Protein AF-A0A2V7Z7J4-F1 (afdb_monomer_lite)

Radius of gyration: 33.13 Å; chains: 1; bounding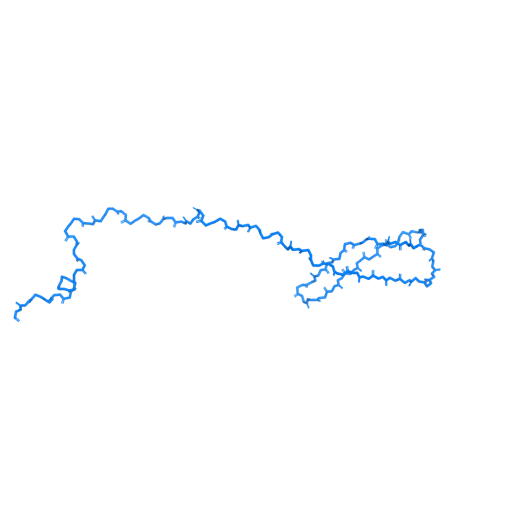 box: 72×21×77 Å

Secondary structure (DSSP, 8-state):
--------EEPTTS-EE------TTS-SS----------PPP------SS-PPPP---SPPTT----HHHHHT----

pLDDT: mean 73.92, std 9.86, range [50.44, 90.5]

Structure (mmCIF, N/CA/C/O backbone):
data_AF-A0A2V7Z7J4-F1
#
_entry.id   AF-A0A2V7Z7J4-F1
#
loop_
_atom_site.group_PDB
_atom_site.id
_atom_site.type_symbol
_atom_site.label_atom_id
_atom_site.label_alt_id
_atom_site.label_comp_id
_atom_site.label_asym_id
_atom_site.label_entity_id
_atom_site.label_seq_id
_atom_site.pdbx_PDB_ins_code
_atom_site.Cartn_x
_atom_site.Cartn_y
_atom_site.Cartn_z
_atom_site.occupancy
_atom_site.B_iso_or_equiv
_atom_site.auth_seq_id
_atom_site.auth_comp_id
_atom_site.auth_asym_id
_atom_site.auth_atom_id
_atom_site.pdbx_PDB_model_num
ATOM 1 N N . MET A 1 1 ? -28.391 -10.162 20.452 1.00 50.44 1 MET A N 1
ATOM 2 C CA . MET A 1 1 ? -26.955 -9.939 20.172 1.00 50.44 1 MET A CA 1
ATOM 3 C C . MET A 1 1 ? -26.819 -8.535 19.611 1.00 50.44 1 MET A C 1
ATOM 5 O O . MET A 1 1 ? -27.655 -8.166 18.799 1.00 50.44 1 MET A O 1
ATOM 9 N N . ARG A 1 2 ? -25.868 -7.732 20.093 1.00 56.97 2 ARG A N 1
ATOM 10 C CA . ARG A 1 2 ? -25.577 -6.401 19.540 1.00 56.97 2 ARG A CA 1
ATOM 11 C C . ARG A 1 2 ? -24.155 -6.437 18.995 1.00 56.97 2 ARG A C 1
ATOM 13 O O . ARG A 1 2 ? -23.252 -6.832 19.728 1.00 56.97 2 ARG A O 1
ATOM 20 N N . THR A 1 3 ? -23.996 -6.067 17.733 1.00 56.88 3 THR A N 1
ATOM 21 C CA . THR A 1 3 ? -22.697 -5.953 17.067 1.00 56.88 3 THR A CA 1
ATOM 22 C C . THR A 1 3 ? -22.272 -4.494 17.138 1.00 56.88 3 THR A C 1
ATOM 24 O O . THR A 1 3 ? -23.078 -3.611 16.855 1.00 56.88 3 THR A O 1
ATOM 27 N N . ILE A 1 4 ? -21.044 -4.240 17.583 1.00 65.75 4 ILE A N 1
ATOM 28 C CA . ILE A 1 4 ? -20.444 -2.905 17.561 1.00 65.75 4 ILE A CA 1
ATOM 29 C C . ILE A 1 4 ? -19.484 -2.903 16.380 1.00 65.75 4 ILE A C 1
ATOM 31 O O . ILE A 1 4 ? -18.492 -3.628 16.402 1.00 65.75 4 ILE A O 1
ATOM 35 N N . GLU A 1 5 ? -19.814 -2.136 15.348 1.00 58.94 5 GLU A N 1
ATOM 36 C CA . GLU A 1 5 ? -18.940 -1.912 14.199 1.00 58.94 5 GLU A CA 1
ATOM 37 C C . GLU A 1 5 ? -17.991 -0.753 14.520 1.00 58.94 5 GLU A C 1
ATOM 39 O O . GLU A 1 5 ? -18.389 0.265 15.091 1.00 58.94 5 GLU A O 1
ATOM 44 N N . THR A 1 6 ? -16.703 -0.933 14.251 1.00 65.25 6 THR A N 1
ATOM 45 C CA . THR A 1 6 ? -15.666 0.075 14.492 1.00 65.25 6 THR A CA 1
ATOM 46 C C . THR A 1 6 ? -14.534 -0.144 13.505 1.00 65.25 6 THR A C 1
ATOM 48 O O . THR A 1 6 ? -14.144 -1.286 13.263 1.00 65.25 6 THR A O 1
ATOM 51 N N . ASP A 1 7 ? -14.012 0.955 12.965 1.00 62.31 7 ASP A N 1
ATOM 52 C CA . ASP A 1 7 ? -12.856 0.942 12.079 1.00 62.31 7 ASP A CA 1
ATOM 53 C C . ASP A 1 7 ? -11.591 0.560 12.849 1.00 62.31 7 ASP A C 1
ATOM 55 O O . ASP A 1 7 ? -11.322 1.046 13.952 1.00 62.31 7 ASP A O 1
ATOM 59 N N . VAL A 1 8 ? -10.809 -0.335 12.255 1.00 63.41 8 VAL A N 1
ATOM 60 C CA . VAL A 1 8 ? -9.601 -0.892 12.855 1.00 63.41 8 VAL A CA 1
ATOM 61 C C . VAL A 1 8 ? -8.407 -0.530 11.985 1.00 63.41 8 VAL A C 1
ATOM 63 O O . VAL A 1 8 ? -8.418 -0.772 10.780 1.00 63.41 8 VAL A O 1
ATOM 66 N N . PHE A 1 9 ? -7.357 0.019 12.597 1.00 64.69 9 PHE A N 1
ATOM 67 C CA . PHE A 1 9 ? -6.111 0.332 11.900 1.00 64.69 9 PHE A CA 1
ATOM 68 C C . PHE A 1 9 ? -5.061 -0.740 12.198 1.00 64.69 9 PHE A C 1
ATOM 70 O O . PHE A 1 9 ? -4.787 -1.053 13.361 1.00 64.69 9 PHE A O 1
ATOM 77 N N . VAL A 1 10 ? -4.453 -1.280 11.140 1.00 71.75 10 VAL A N 1
ATOM 78 C CA . VAL A 1 10 ? -3.286 -2.166 11.227 1.00 71.75 10 VAL A CA 1
ATOM 79 C C . VAL A 1 10 ? -2.036 -1.303 11.081 1.00 71.75 10 VAL A C 1
ATOM 81 O O . VAL A 1 10 ? -1.864 -0.624 10.068 1.00 71.75 10 VAL A O 1
ATOM 84 N N . THR A 1 11 ? -1.183 -1.277 12.103 1.00 73.19 11 THR A N 1
ATOM 85 C CA . THR A 1 11 ? 0.089 -0.547 12.046 1.00 73.19 11 THR A CA 1
ATOM 86 C C . THR A 1 11 ? 1.108 -1.302 11.191 1.00 73.19 11 THR A C 1
ATOM 88 O O . THR A 1 11 ? 1.013 -2.516 11.014 1.00 73.19 11 THR A O 1
ATOM 91 N N . GLN A 1 12 ? 2.118 -0.592 10.675 1.00 72.50 12 GLN A N 1
ATOM 92 C CA . GLN A 1 12 ? 3.199 -1.196 9.876 1.00 72.50 12 GLN A CA 1
ATOM 93 C C . GLN A 1 12 ? 3.998 -2.262 10.646 1.00 72.50 12 GLN A C 1
ATOM 95 O O . GLN A 1 12 ? 4.588 -3.146 10.034 1.00 72.50 12 GLN A O 1
ATOM 100 N N . ASP A 1 13 ? 3.940 -2.220 11.977 1.00 77.69 13 ASP A N 1
ATOM 101 C CA . ASP A 1 13 ? 4.581 -3.174 12.885 1.00 77.69 13 ASP A CA 1
ATOM 102 C C . ASP A 1 13 ? 3.736 -4.444 13.125 1.00 77.69 13 ASP A C 1
ATOM 104 O O . ASP A 1 13 ? 4.105 -5.292 13.937 1.00 77.69 13 ASP A O 1
ATOM 108 N N . GLY A 1 14 ? 2.578 -4.570 12.464 1.00 70.62 14 GLY A N 1
ATOM 109 C CA . GLY A 1 14 ? 1.678 -5.721 12.582 1.00 70.62 14 GLY A CA 1
ATOM 110 C C . GLY A 1 14 ? 0.743 -5.685 13.795 1.00 70.62 14 GLY A C 1
ATOM 111 O O . GLY A 1 14 ? 0.098 -6.689 14.096 1.00 70.62 14 GLY A O 1
ATOM 112 N N . TRP A 1 15 ? 0.639 -4.549 14.493 1.00 71.81 15 TRP A N 1
ATOM 113 C CA . TRP A 1 15 ? -0.276 -4.396 15.625 1.00 71.81 15 TRP A CA 1
ATOM 114 C C . TRP A 1 15 ? -1.630 -3.853 15.176 1.00 71.81 15 TRP A C 1
ATOM 116 O O . TRP A 1 15 ? -1.726 -2.951 14.345 1.00 71.81 15 TRP A O 1
ATOM 126 N N . ILE A 1 16 ? -2.693 -4.377 15.779 1.00 73.50 16 ILE A N 1
ATOM 127 C CA . ILE A 1 16 ? -4.057 -3.897 15.578 1.00 73.50 16 ILE A CA 1
ATOM 128 C C . ILE A 1 16 ? -4.394 -2.891 16.680 1.00 73.50 16 ILE A C 1
ATOM 130 O O . ILE A 1 16 ? -4.356 -3.230 17.865 1.00 73.50 16 ILE A O 1
ATOM 134 N N . ARG A 1 17 ? -4.762 -1.664 16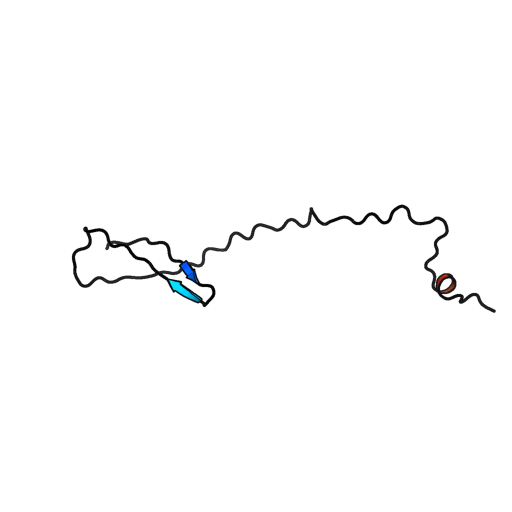.297 1.00 71.69 17 ARG A N 1
ATOM 135 C CA . ARG A 1 17 ? -5.276 -0.651 17.225 1.00 71.69 17 ARG A CA 1
ATOM 136 C C . ARG A 1 17 ? -6.780 -0.471 17.017 1.00 71.69 17 ARG A C 1
ATOM 138 O O . ARG A 1 17 ? -7.222 -0.166 15.912 1.00 71.69 17 ARG A O 1
ATOM 145 N N . ILE A 1 18 ? -7.548 -0.658 18.091 1.00 70.19 18 ILE A N 1
ATOM 146 C CA . ILE A 1 18 ? -9.011 -0.520 18.107 1.00 70.19 18 ILE A CA 1
ATOM 147 C C . ILE A 1 18 ? -9.368 0.594 19.091 1.00 70.19 18 ILE A C 1
ATOM 149 O O . ILE A 1 18 ? -9.303 0.394 20.304 1.00 70.19 18 ILE A O 1
ATOM 153 N N . ASP A 1 19 ? -9.758 1.758 18.578 1.00 66.94 19 ASP A N 1
ATOM 154 C CA . ASP A 1 19 ? -10.252 2.865 19.399 1.00 66.94 19 ASP A CA 1
ATOM 155 C C . ASP A 1 19 ? -11.789 2.792 19.465 1.00 66.94 19 ASP A C 1
ATOM 157 O O . ASP A 1 19 ? -12.509 3.354 18.643 1.00 66.94 19 ASP A O 1
ATOM 161 N N . LEU A 1 20 ? -12.309 2.042 20.444 1.00 68.56 20 LEU A N 1
ATOM 162 C CA . LEU A 1 20 ? -13.745 1.789 20.587 1.00 68.56 20 LEU A CA 1
ATOM 163 C C . LEU A 1 20 ? -14.407 2.858 21.474 1.00 68.56 20 LEU A C 1
ATOM 165 O O . LEU A 1 20 ? -14.220 2.878 22.694 1.00 68.56 20 LEU A O 1
ATOM 169 N N . LYS A 1 21 ? -15.234 3.729 20.890 1.00 66.19 21 LYS A N 1
ATOM 170 C CA . LYS A 1 21 ? -16.051 4.678 21.661 1.00 66.19 21 LYS A CA 1
ATOM 171 C C . LYS A 1 21 ? -17.424 4.075 21.951 1.00 66.19 21 LYS A C 1
ATOM 173 O O . LYS A 1 21 ? -18.336 4.149 21.133 1.00 66.19 21 LYS A O 1
ATOM 178 N N . LEU A 1 22 ? -17.581 3.488 23.134 1.00 67.62 22 LEU A N 1
ATOM 179 C CA . LEU A 1 22 ? -18.870 2.959 23.584 1.00 67.62 22 LEU A CA 1
ATOM 180 C C . LEU A 1 22 ? -19.867 4.110 23.801 1.00 67.62 22 LEU A C 1
ATOM 182 O O . LEU A 1 22 ? -19.595 5.046 24.556 1.00 67.62 22 LEU A O 1
ATOM 186 N N . SER A 1 23 ? -21.024 4.046 23.134 1.00 63.47 23 SER A N 1
ATOM 187 C CA . SER A 1 23 ? -22.143 4.954 23.419 1.00 63.47 23 SER A CA 1
ATOM 188 C C . SER A 1 23 ? -22.656 4.727 24.847 1.00 63.47 23 SER A C 1
ATOM 190 O O . SER A 1 23 ? -22.546 3.625 25.389 1.00 63.47 23 SER A O 1
ATOM 192 N N . LYS A 1 24 ? -23.281 5.753 25.441 1.00 63.19 24 LYS A N 1
ATOM 193 C CA . LYS A 1 24 ? -23.890 5.701 26.785 1.00 63.19 24 LYS A CA 1
ATOM 194 C C . LYS A 1 24 ? -24.981 4.623 26.934 1.00 63.19 24 LYS A C 1
ATOM 196 O O . LYS A 1 24 ? -25.361 4.311 28.055 1.00 63.19 24 LYS A O 1
ATOM 201 N N . ASP A 1 25 ? -25.446 4.041 25.828 1.00 65.56 25 ASP A N 1
ATOM 202 C CA . ASP A 1 25 ? -26.456 2.974 25.786 1.00 65.56 25 ASP A CA 1
ATOM 203 C C . ASP A 1 25 ? -25.920 1.566 26.099 1.00 65.56 25 ASP A C 1
ATOM 205 O O . ASP A 1 25 ? -26.697 0.606 26.148 1.00 65.56 25 ASP A O 1
ATOM 209 N N . VAL A 1 26 ? -24.604 1.405 26.277 1.00 69.25 26 VAL A N 1
ATOM 210 C CA . VAL A 1 26 ? -24.009 0.136 26.715 1.00 69.25 26 VAL A CA 1
ATOM 211 C C . VAL A 1 26 ? -23.849 0.176 28.237 1.00 69.25 26 VAL A C 1
ATOM 213 O O . VAL A 1 26 ? -22.972 0.886 28.734 1.00 69.25 26 VAL A O 1
ATOM 216 N N . PRO A 1 27 ? -24.676 -0.562 29.004 1.00 70.62 27 PRO A N 1
ATOM 217 C CA . PRO A 1 27 ? -24.576 -0.546 30.455 1.00 70.62 27 PRO A CA 1
ATOM 218 C C . PRO A 1 27 ? -23.245 -1.163 30.911 1.00 70.62 27 PRO A C 1
ATOM 220 O O . PRO A 1 27 ? -22.763 -2.118 30.284 1.00 70.62 27 PRO A O 1
ATOM 223 N N . PRO A 1 28 ? -22.654 -0.666 32.012 1.00 70.19 28 PRO A N 1
ATOM 224 C CA . PRO A 1 28 ? -21.471 -1.275 32.602 1.00 70.19 28 PRO A CA 1
ATOM 225 C C . PRO A 1 28 ? -21.790 -2.720 32.992 1.00 70.19 28 PRO A C 1
ATOM 227 O O . PRO A 1 28 ? -22.786 -3.001 33.656 1.00 70.19 28 PRO A O 1
ATOM 230 N N . GLY A 1 29 ? -20.967 -3.658 32.538 1.00 75.94 29 GLY A N 1
ATOM 231 C CA . GLY A 1 29 ? -21.222 -5.078 32.729 1.00 75.94 29 GLY A CA 1
ATOM 232 C C . GLY A 1 29 ? -20.276 -5.944 31.911 1.00 75.94 29 GLY A C 1
ATOM 233 O O . GLY A 1 29 ? -19.459 -5.447 31.135 1.00 75.94 29 GLY A O 1
ATOM 234 N N . ARG A 1 30 ? -20.375 -7.262 32.099 1.00 73.38 30 ARG A N 1
ATOM 235 C CA . ARG A 1 30 ? -19.574 -8.222 31.339 1.00 73.38 30 ARG A CA 1
ATOM 236 C C . ARG A 1 30 ? -20.167 -8.386 29.944 1.00 73.38 30 ARG A C 1
ATOM 238 O O . ARG A 1 30 ? -21.255 -8.933 29.794 1.00 73.38 30 ARG A O 1
ATOM 245 N N . HIS A 1 31 ? -19.412 -7.974 28.935 1.00 70.81 31 HIS A N 1
ATOM 246 C CA . HIS A 1 31 ? -19.769 -8.126 27.525 1.00 70.81 31 HIS A CA 1
ATOM 247 C C . HIS A 1 31 ? -18.762 -9.039 26.824 1.00 70.81 31 HIS A C 1
ATOM 249 O O . HIS A 1 31 ? -17.596 -9.108 27.215 1.00 70.81 31 HIS A O 1
ATOM 255 N N . ARG A 1 32 ? -19.209 -9.760 25.792 1.00 70.69 32 ARG A N 1
ATOM 256 C CA . ARG A 1 32 ? -18.334 -10.540 24.907 1.00 70.69 32 ARG A CA 1
ATOM 257 C C . ARG A 1 32 ? -18.146 -9.760 23.612 1.00 70.69 32 ARG A C 1
ATOM 259 O O . ARG A 1 32 ? -19.123 -9.533 22.906 1.00 70.69 32 ARG A O 1
ATOM 266 N N . ALA A 1 33 ? -16.907 -9.397 23.304 1.00 70.50 33 ALA A N 1
ATOM 267 C CA . ALA A 1 33 ? -16.526 -8.853 22.006 1.00 70.50 33 ALA A CA 1
ATOM 268 C C . ALA A 1 33 ? -15.959 -9.974 21.123 1.00 70.50 33 ALA A C 1
ATOM 270 O O . ALA A 1 33 ? -15.279 -10.875 21.616 1.00 70.50 33 ALA A O 1
ATOM 271 N N . VAL A 1 34 ? -16.260 -9.925 19.828 1.00 72.94 34 VAL A N 1
ATOM 272 C CA . VAL A 1 34 ? -15.688 -10.810 18.810 1.00 72.94 34 VAL A CA 1
ATOM 273 C C . VAL A 1 34 ? -15.163 -9.907 17.705 1.00 72.94 34 VAL A C 1
ATOM 275 O O . VAL A 1 34 ? -15.927 -9.120 17.156 1.00 72.94 34 VAL A O 1
ATOM 278 N N . VAL A 1 35 ? -13.866 -9.998 17.420 1.00 70.19 35 VAL A N 1
ATOM 279 C CA . VAL A 1 35 ? -13.220 -9.289 16.311 1.00 70.19 35 VAL A CA 1
ATOM 280 C C . VAL A 1 35 ? -13.030 -10.305 15.195 1.00 70.19 35 VAL A C 1
ATOM 282 O O . VAL A 1 35 ? -12.403 -11.341 15.414 1.00 70.19 35 VAL A O 1
ATOM 285 N N . VAL A 1 36 ? -13.609 -10.033 14.029 1.00 74.25 36 VAL A N 1
ATOM 286 C CA . VAL A 1 36 ? -13.433 -10.848 12.824 1.00 74.25 36 VAL A CA 1
ATOM 287 C C . VAL A 1 36 ? -12.629 -10.016 11.840 1.00 74.25 36 VAL A C 1
ATOM 289 O O . VAL A 1 36 ? -13.024 -8.904 11.505 1.00 74.25 36 VAL A O 1
ATOM 292 N N . LEU A 1 37 ? -11.481 -10.543 11.431 1.00 68.31 37 LEU A N 1
ATOM 293 C CA . LEU A 1 37 ? -10.640 -9.956 10.398 1.00 68.31 37 LEU A CA 1
ATOM 294 C C . LEU A 1 37 ? -10.984 -10.672 9.100 1.00 68.31 37 LEU A C 1
ATOM 296 O O . LEU A 1 37 ? -10.714 -11.866 8.979 1.00 68.31 37 LEU A O 1
ATOM 300 N N . ASP A 1 38 ? -11.611 -9.954 8.179 1.00 73.31 38 ASP A N 1
ATOM 301 C CA . ASP A 1 38 ? -11.830 -10.440 6.824 1.00 73.31 38 ASP A CA 1
ATOM 302 C C . ASP A 1 38 ? -10.831 -9.747 5.898 1.00 73.31 38 ASP A C 1
ATOM 304 O O . ASP A 1 38 ? -10.644 -8.528 5.959 1.00 73.31 38 ASP A O 1
ATOM 308 N N . GLU A 1 39 ? -10.130 -10.531 5.089 1.00 65.00 39 GLU A N 1
ATOM 309 C CA . GLU A 1 39 ? -9.109 -10.009 4.193 1.00 65.00 39 GLU A CA 1
ATOM 310 C C . GLU A 1 39 ? -9.802 -9.471 2.944 1.00 65.00 39 GLU 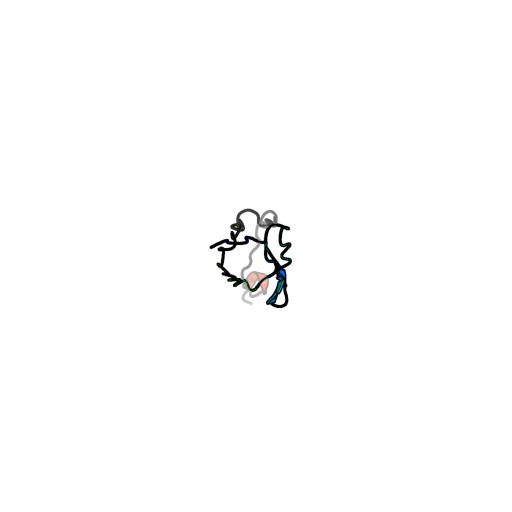A C 1
ATOM 312 O O . GLU A 1 39 ? -10.142 -10.207 2.017 1.00 65.00 39 GLU A O 1
ATOM 317 N N . GLN A 1 40 ? -10.049 -8.162 2.922 1.00 69.00 40 GLN A N 1
ATOM 318 C CA . GLN A 1 40 ? -10.608 -7.538 1.735 1.00 69.00 40 GLN A CA 1
ATOM 319 C C . GLN A 1 40 ? -9.519 -7.509 0.653 1.00 69.00 40 GLN A C 1
ATOM 321 O O . GLN A 1 40 ? -8.436 -6.968 0.902 1.00 69.00 40 GLN A O 1
ATOM 326 N N . PRO A 1 41 ? -9.758 -8.076 -0.545 1.00 64.00 41 PRO A N 1
ATOM 327 C CA . PRO A 1 41 ? -8.762 -8.058 -1.599 1.00 64.00 41 PRO A CA 1
ATOM 328 C C . PRO A 1 41 ? -8.442 -6.601 -1.910 1.00 64.00 41 PRO A C 1
ATOM 330 O O . PRO A 1 41 ? -9.315 -5.844 -2.343 1.00 64.00 41 PRO A O 1
ATOM 333 N N . ALA A 1 42 ? -7.192 -6.202 -1.665 1.00 63.22 42 ALA A N 1
ATOM 334 C CA . ALA A 1 42 ? -6.719 -4.884 -2.041 1.00 63.22 42 ALA A CA 1
ATOM 335 C C . ALA A 1 42 ? -7.063 -4.684 -3.517 1.00 63.22 42 ALA A C 1
ATOM 337 O O . ALA A 1 42 ? -6.652 -5.484 -4.365 1.00 63.22 42 ALA A O 1
ATOM 338 N N . SER A 1 43 ? -7.844 -3.644 -3.819 1.00 64.06 43 SER A N 1
ATOM 339 C CA . SER A 1 43 ? -8.069 -3.204 -5.190 1.00 64.06 43 SER A CA 1
ATOM 340 C C . SER A 1 43 ? -6.701 -2.883 -5.781 1.00 64.06 43 SER A C 1
ATOM 342 O O . SER A 1 43 ? -6.178 -1.782 -5.616 1.00 64.06 43 SER A O 1
ATOM 344 N N . ARG A 1 44 ? -6.080 -3.868 -6.433 1.00 63.75 44 ARG A N 1
ATOM 345 C CA . ARG A 1 44 ? -4.879 -3.661 -7.227 1.00 63.75 44 ARG A CA 1
ATOM 346 C C . ARG A 1 44 ? -5.315 -2.796 -8.391 1.00 63.75 44 ARG A C 1
ATOM 348 O O . ARG A 1 44 ? -5.856 -3.301 -9.374 1.00 63.75 44 ARG A O 1
ATOM 355 N N . THR A 1 45 ? -5.101 -1.490 -8.266 1.00 67.50 45 THR A N 1
ATOM 356 C CA . THR A 1 45 ? -5.125 -0.586 -9.409 1.00 67.50 45 THR A CA 1
ATOM 357 C C . THR A 1 45 ? -4.213 -1.209 -10.455 1.00 67.50 45 THR A C 1
ATOM 359 O O . THR A 1 45 ? -3.015 -1.373 -10.216 1.00 67.50 45 THR A O 1
ATOM 362 N N . LYS A 1 46 ? -4.788 -1.663 -11.572 1.00 68.56 46 LYS A N 1
ATOM 363 C CA . LYS A 1 46 ? -4.005 -2.206 -12.681 1.00 68.56 46 LYS A CA 1
ATOM 364 C C . LYS A 1 46 ? -3.078 -1.089 -13.142 1.00 68.56 46 LYS A C 1
ATOM 366 O O . LYS A 1 46 ? -3.546 -0.100 -13.698 1.00 68.56 46 LYS A O 1
ATOM 371 N N . VAL A 1 47 ? -1.784 -1.228 -12.871 1.00 70.88 47 VAL A N 1
ATOM 372 C CA . VAL A 1 47 ? -0.778 -0.317 -13.414 1.00 70.88 47 VAL A CA 1
ATOM 373 C C . VAL A 1 47 ? -0.780 -0.536 -14.921 1.00 70.88 47 VAL A C 1
ATOM 375 O O . VAL A 1 47 ? -0.530 -1.645 -15.394 1.00 70.88 47 VAL A O 1
ATOM 378 N N . SER A 1 48 ? -1.161 0.499 -15.664 1.00 75.44 48 SER A N 1
ATOM 379 C CA . SER A 1 48 ? -1.131 0.466 -17.119 1.00 75.44 48 SER A CA 1
ATOM 380 C C . SER A 1 48 ? 0.321 0.455 -17.583 1.00 75.44 48 SER A C 1
ATOM 382 O O . SER A 1 48 ? 1.115 1.289 -17.157 1.00 75.44 48 SER A O 1
ATOM 384 N N . LEU A 1 49 ? 0.656 -0.476 -18.474 1.00 77.56 49 LEU A N 1
ATOM 385 C CA . LEU A 1 49 ? 1.947 -0.516 -19.166 1.00 77.56 49 LEU A CA 1
ATOM 386 C C . LEU A 1 49 ? 1.956 0.381 -20.419 1.00 77.56 49 LEU A C 1
ATOM 388 O O . LEU A 1 49 ? 2.868 0.282 -21.231 1.00 77.56 49 LEU A O 1
ATOM 392 N N . ALA A 1 50 ? 0.923 1.207 -20.617 1.00 82.62 50 ALA A N 1
ATOM 393 C CA . ALA A 1 50 ? 0.786 2.040 -21.810 1.00 82.62 50 ALA A CA 1
ATOM 394 C C . ALA A 1 50 ? 1.624 3.331 -21.763 1.00 82.62 50 ALA A C 1
ATOM 396 O O . ALA A 1 50 ? 1.968 3.849 -22.819 1.00 82.62 50 ALA A O 1
ATOM 397 N N . ASP A 1 51 ? 1.984 3.821 -20.572 1.00 81.00 51 ASP A N 1
ATOM 398 C CA . ASP A 1 51 ? 2.625 5.134 -20.381 1.00 81.00 51 ASP A CA 1
ATOM 399 C C . ASP A 1 51 ? 4.100 5.018 -19.956 1.00 81.00 51 ASP A C 1
ATOM 401 O O . ASP A 1 51 ? 4.540 5.634 -18.983 1.00 81.00 51 ASP A O 1
ATOM 405 N N . PHE A 1 52 ? 4.892 4.211 -20.668 1.00 84.31 52 PHE A N 1
ATOM 406 C CA . PHE A 1 52 ? 6.346 4.240 -20.486 1.00 84.31 52 PHE A CA 1
ATOM 407 C C . PHE A 1 52 ? 6.973 5.398 -21.270 1.00 84.31 52 PHE A C 1
ATOM 409 O O . PHE A 1 52 ? 6.559 5.669 -22.399 1.00 84.31 52 PHE A O 1
ATOM 416 N N . PRO A 1 53 ? 8.003 6.064 -20.716 1.00 85.69 53 PRO A N 1
ATOM 417 C CA . PRO A 1 53 ? 8.7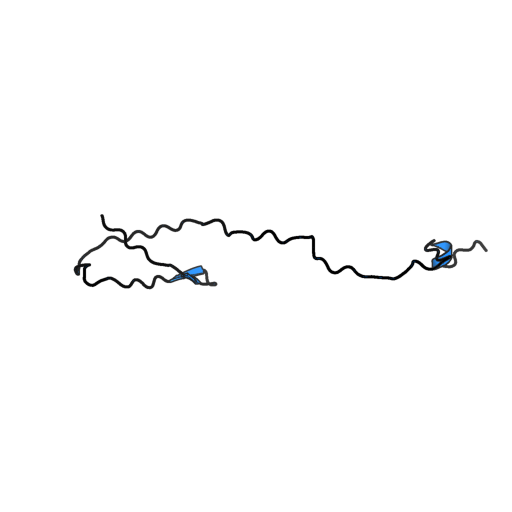49 7.067 -21.457 1.00 85.69 53 PRO A CA 1
ATOM 418 C C . PRO A 1 53 ? 9.387 6.427 -22.693 1.00 85.69 53 PRO A C 1
ATOM 420 O O . PRO A 1 53 ? 10.138 5.456 -22.594 1.00 85.69 53 PRO A O 1
ATOM 423 N N . VAL A 1 54 ? 9.086 6.986 -23.861 1.00 86.81 54 VAL A N 1
ATOM 424 C CA . VAL A 1 54 ? 9.696 6.592 -25.132 1.00 86.81 54 VAL A CA 1
ATOM 425 C C . VAL A 1 54 ? 10.963 7.416 -25.317 1.00 86.81 54 VAL A C 1
ATOM 427 O O . VAL A 1 54 ? 10.919 8.645 -25.274 1.00 86.81 54 VAL A O 1
ATOM 430 N N . HIS A 1 55 ? 12.099 6.746 -25.505 1.00 87.69 55 HIS A N 1
ATOM 431 C CA . HIS A 1 55 ? 13.342 7.419 -25.863 1.00 87.69 55 HIS A CA 1
ATOM 432 C C . HIS A 1 55 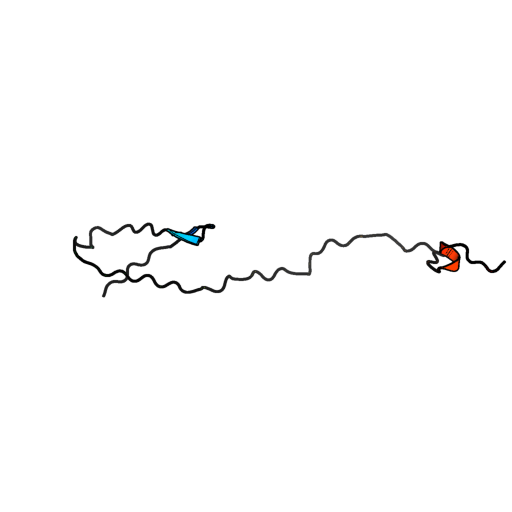? 13.400 7.615 -27.383 1.00 87.69 55 HIS A C 1
ATOM 434 O O . HIS A 1 55 ? 13.262 6.645 -28.127 1.00 87.69 55 HIS A O 1
ATOM 440 N N . ASP A 1 56 ? 13.599 8.854 -27.834 1.00 89.06 56 ASP A N 1
ATOM 441 C CA . ASP A 1 56 ? 13.830 9.177 -29.243 1.00 89.06 56 ASP A CA 1
ATOM 442 C C . ASP A 1 56 ? 15.338 9.276 -29.497 1.00 89.06 56 ASP A C 1
ATOM 444 O O . ASP A 1 56 ? 16.009 10.177 -28.993 1.00 89.06 56 ASP A O 1
ATOM 448 N N . VAL A 1 57 ? 15.870 8.314 -30.250 1.00 88.88 57 VAL A N 1
ATOM 449 C CA . VAL A 1 57 ? 17.290 8.243 -30.633 1.00 88.88 57 VAL A CA 1
ATOM 450 C C . VAL A 1 57 ? 17.559 8.866 -32.008 1.00 88.88 57 VAL A C 1
ATOM 452 O O . VAL A 1 57 ? 18.682 8.794 -32.504 1.00 88.88 57 VAL A O 1
ATOM 455 N N . GLY A 1 58 ? 16.551 9.497 -32.620 1.00 90.12 58 GLY A N 1
ATOM 456 C CA . GLY A 1 58 ? 16.638 10.067 -33.958 1.00 90.12 58 GLY A CA 1
ATOM 457 C C . GLY A 1 58 ? 16.687 9.012 -35.067 1.00 90.12 58 GLY A C 1
ATOM 458 O O . GLY A 1 58 ? 16.496 7.813 -34.850 1.00 90.12 58 GLY A O 1
ATOM 459 N N . ALA A 1 59 ? 16.924 9.471 -36.297 1.00 89.81 59 ALA A N 1
ATOM 460 C CA . ALA A 1 59 ? 17.056 8.585 -37.447 1.00 89.81 59 ALA A CA 1
ATOM 461 C C . ALA A 1 59 ? 18.345 7.756 -37.358 1.00 89.81 59 ALA A C 1
ATOM 463 O O . ALA A 1 59 ? 19.405 8.267 -36.991 1.00 89.81 59 ALA A O 1
ATOM 464 N N . TRP A 1 60 ? 18.258 6.484 -37.751 1.00 87.69 60 TRP A N 1
ATOM 465 C CA . TRP A 1 60 ? 19.441 5.640 -37.872 1.00 87.69 60 TRP A CA 1
ATOM 466 C C . TRP A 1 60 ? 20.406 6.240 -38.908 1.00 87.69 60 TRP A C 1
ATOM 468 O O . TRP A 1 60 ? 19.952 6.570 -40.009 1.00 87.69 60 TRP A O 1
ATOM 478 N N . PRO A 1 61 ? 21.708 6.392 -38.603 1.00 90.00 61 PRO A N 1
ATOM 479 C CA . PRO A 1 61 ? 22.638 7.000 -39.544 1.00 90.00 61 PRO A CA 1
ATOM 480 C C . PRO A 1 61 ? 22.771 6.171 -40.823 1.00 90.00 61 PRO A C 1
ATOM 482 O O . PRO A 1 61 ? 22.893 4.942 -40.787 1.00 90.00 61 PRO A O 1
ATOM 485 N N . GLU A 1 62 ? 22.774 6.853 -41.965 1.00 90.50 62 GLU A N 1
ATOM 486 C CA . GLU A 1 62 ? 22.969 6.214 -43.262 1.00 90.50 62 GLU A CA 1
ATOM 487 C C . GLU A 1 62 ? 24.372 5.594 -43.339 1.00 90.50 62 GLU A C 1
ATOM 489 O O . GLU A 1 62 ? 25.368 6.223 -42.986 1.00 90.50 62 GLU A O 1
ATOM 494 N N . GLY A 1 63 ? 24.450 4.330 -43.763 1.00 87.50 63 GLY A N 1
ATOM 495 C CA . GLY A 1 63 ? 25.716 3.601 -43.863 1.00 87.50 63 GLY A CA 1
ATOM 496 C C . GLY A 1 63 ? 26.292 3.097 -42.535 1.00 87.50 63 GLY A C 1
ATOM 497 O O . GLY A 1 63 ? 27.361 2.488 -42.551 1.00 87.50 63 GLY A O 1
ATOM 498 N N . LEU A 1 64 ? 25.608 3.284 -41.396 1.00 87.81 64 LEU A N 1
ATOM 499 C CA . LEU A 1 64 ? 26.056 2.704 -40.129 1.00 87.81 64 LEU A CA 1
ATOM 500 C C . LEU A 1 64 ? 25.947 1.177 -40.174 1.00 87.81 64 LEU A C 1
ATOM 502 O O . LEU A 1 64 ? 24.850 0.612 -40.187 1.00 87.81 64 LEU A O 1
ATOM 506 N N . SER A 1 65 ? 27.101 0.520 -40.131 1.00 83.88 65 SER A N 1
ATOM 507 C CA . SER A 1 65 ? 27.215 -0.922 -39.984 1.00 83.88 65 SER A CA 1
ATOM 508 C C . SER A 1 65 ? 27.697 -1.267 -38.580 1.00 83.88 65 SER A C 1
ATOM 510 O O . SER A 1 65 ? 28.698 -0.745 -38.099 1.00 83.88 65 SER A O 1
ATOM 512 N N . LEU A 1 66 ? 26.968 -2.167 -37.922 1.00 89.06 66 LEU A N 1
ATOM 513 C CA . LEU A 1 66 ? 27.342 -2.747 -36.629 1.00 89.06 66 LEU A CA 1
ATOM 514 C C . LEU A 1 66 ? 27.925 -4.157 -36.799 1.00 89.06 66 L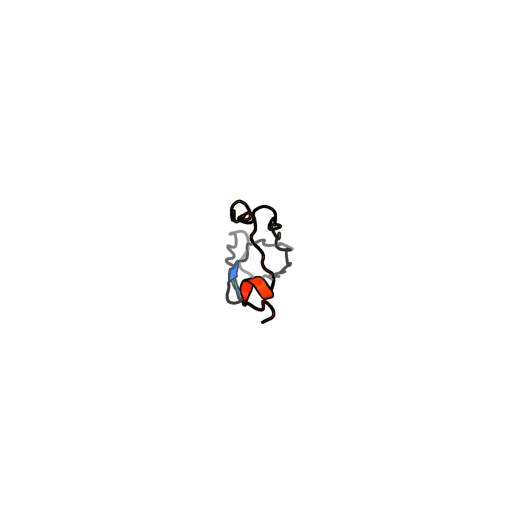EU A C 1
ATOM 516 O O . LEU A 1 66 ? 27.830 -4.995 -35.901 1.00 89.06 66 LEU A O 1
ATOM 520 N N . ARG A 1 67 ? 28.480 -4.460 -37.979 1.00 88.00 67 ARG A N 1
ATOM 521 C CA . ARG A 1 67 ? 29.201 -5.715 -38.206 1.00 88.00 67 ARG A CA 1
ATOM 522 C C . ARG A 1 67 ? 30.473 -5.730 -37.376 1.00 88.00 67 ARG A C 1
ATOM 524 O O . ARG A 1 67 ? 31.101 -4.701 -37.153 1.00 88.00 67 ARG A O 1
ATOM 531 N N . ARG A 1 68 ? 30.875 -6.926 -36.947 1.00 87.50 68 ARG A N 1
ATOM 532 C CA . ARG A 1 68 ? 32.088 -7.101 -36.146 1.00 87.50 68 ARG A CA 1
ATOM 533 C C . ARG A 1 68 ? 33.337 -6.616 -36.891 1.00 87.50 68 ARG A C 1
ATOM 535 O O . ARG A 1 68 ? 34.142 -5.925 -36.288 1.00 87.50 68 ARG A O 1
ATOM 542 N N . SER A 1 69 ? 33.455 -6.917 -38.184 1.00 86.81 69 SER A N 1
ATOM 543 C CA . SER A 1 69 ? 34.537 -6.412 -39.043 1.00 86.81 69 SER A CA 1
ATOM 544 C C . SER A 1 69 ? 34.656 -4.892 -38.982 1.00 86.81 69 SER A C 1
ATOM 546 O O . SER A 1 69 ? 35.741 -4.371 -38.767 1.00 86.81 69 SER A O 1
ATOM 548 N N . ASP A 1 70 ? 33.523 -4.199 -39.052 1.00 83.25 70 ASP A N 1
ATOM 549 C CA . ASP A 1 70 ? 33.471 -2.742 -39.163 1.00 83.25 70 ASP A CA 1
ATOM 550 C C . ASP A 1 70 ? 33.654 -2.069 -37.790 1.00 83.25 70 ASP A C 1
ATOM 552 O O . ASP A 1 70 ? 34.200 -0.973 -37.695 1.00 83.25 70 ASP A O 1
ATOM 556 N N . LEU A 1 71 ? 33.241 -2.744 -36.709 1.00 87.50 71 LEU A N 1
ATOM 557 C CA . LEU A 1 71 ? 33.429 -2.290 -35.326 1.00 87.50 71 LEU A CA 1
ATOM 558 C C . LEU A 1 71 ? 34.838 -2.564 -34.781 1.00 87.50 71 LEU A C 1
ATOM 560 O O . LEU A 1 71 ? 35.339 -1.785 -33.973 1.00 87.50 71 LEU A O 1
ATOM 564 N N . TYR A 1 72 ? 35.458 -3.675 -35.181 1.00 86.38 72 TYR A N 1
ATOM 565 C CA . TYR A 1 72 ? 36.726 -4.155 -34.619 1.00 86.38 72 TYR A CA 1
ATOM 566 C C . TYR A 1 72 ? 37.888 -4.151 -35.621 1.00 86.38 72 TYR A C 1
ATOM 568 O O . TYR A 1 72 ? 38.999 -4.526 -35.256 1.00 86.38 72 TYR A O 1
ATOM 576 N N . GLY A 1 73 ? 37.662 -3.697 -36.856 1.00 79.69 73 GLY A N 1
ATOM 577 C CA . GLY A 1 73 ? 38.691 -3.605 -37.893 1.00 79.69 73 GLY A CA 1
ATOM 578 C C . GLY A 1 73 ? 39.190 -4.961 -38.395 1.00 79.69 73 GLY A C 1
ATOM 579 O O . GLY A 1 73 ? 40.356 -5.071 -38.764 1.00 79.69 73 GLY A O 1
ATOM 580 N N . GLU A 1 74 ? 38.340 -5.994 -38.397 1.00 74.12 74 GLU A N 1
ATOM 581 C CA . GLU A 1 74 ? 38.676 -7.324 -38.940 1.00 74.12 74 GLU A CA 1
ATOM 582 C C . GLU A 1 74 ? 38.520 -7.360 -40.472 1.00 74.12 74 GLU A C 1
ATOM 584 O O . GLU A 1 74 ? 37.848 -8.237 -41.013 1.00 74.12 74 GLU A O 1
ATOM 589 N N . ASP A 1 75 ? 39.116 -6.398 -41.174 1.00 72.25 75 ASP A N 1
ATOM 590 C CA . ASP A 1 75 ? 39.271 -6.487 -42.625 1.00 72.25 75 ASP A CA 1
ATOM 591 C C . ASP A 1 75 ? 40.511 -7.335 -42.918 1.00 72.25 75 ASP A C 1
ATOM 593 O O . ASP A 1 75 ? 41.632 -6.960 -42.569 1.00 72.25 75 ASP A O 1
ATOM 597 N N . GLU A 1 76 ? 40.276 -8.506 -43.516 1.00 64.19 76 GLU A N 1
ATOM 598 C CA . GLU A 1 76 ? 41.265 -9.525 -43.879 1.00 64.19 76 GLU A CA 1
ATOM 599 C C . GLU A 1 76 ? 42.500 -8.902 -44.564 1.00 64.19 76 GLU A C 1
ATOM 601 O O . GLU A 1 76 ? 42.490 -8.585 -45.757 1.00 64.19 76 GLU A O 1
ATOM 606 N N . ARG A 1 77 ? 43.579 -8.730 -43.793 1.00 61.34 77 ARG A N 1
ATOM 607 C CA . ARG A 1 77 ? 44.943 -8.505 -44.280 1.00 61.34 77 ARG A CA 1
ATOM 608 C C . ARG A 1 77 ? 45.833 -9.672 -43.895 1.00 61.34 77 ARG A C 1
ATOM 610 O O . ARG A 1 77 ? 45.765 -10.094 -42.719 1.00 61.34 77 ARG A O 1
#

Sequence (77 aa):
MRTIETDVFVTQDGWIRIDLKLSKDVPPGRHRAVVVLDEQPASRTKVSLADFPVHDVGAWPEGLSLRRSDLYGEDER

Foldseek 3Di:
DDADDFDWDQDPVRDIDTDDDDDPPDDPDDDDHDDDDDDDPPPPPPDDPPDDDDDDPDDDDPPDDPDPCVVVVPDPD